Protein AF-A0A7Y3HUF9-F1 (afdb_monomer)

Solvent-accessible surface area (backbone atoms only — not comparable to full-atom values): 9608 Å² total; per-residue (Å²): 132,80,78,57,71,66,73,70,62,31,76,63,52,52,48,54,51,51,51,51,52,51,52,47,54,50,48,53,49,55,48,53,54,50,54,50,54,51,49,50,53,53,51,55,49,50,55,52,49,52,53,50,52,52,50,52,52,51,52,52,51,52,49,51,49,51,52,46,52,58,70,66,47,56,58,67,57,52,53,49,53,50,52,52,51,49,51,52,49,51,55,52,50,54,34,38,77,71,42,45,63,76,60,19,70,62,66,85,52,69,66,60,54,52,50,52,51,51,52,48,52,51,52,51,50,51,54,50,44,46,72,76,44,44,70,83,79,53,81,81,80,90,56,98,67,80,82,78,82,88,74,84,61,98,82,46,75,80,74,68,74,81,126

Radius of gyration: 42.17 Å; Cα contacts (8 Å, |Δi|>4): 34; chains: 1; bounding box: 78×45×125 Å

Sequence (163 aa):
LLMNVNDILDDRTKRDLQQSIAGLNQLVNSFQISANALNEVLVLNKDQLDSSIQNINAITTDFAKVSKTLSESDMAGTINSLKETITNLNAVLQKIEKGEGSLGKMANNDELYDNLSNASRELNLLLQDFRLNPKRYVNVSVFGKKQKEYELPENDPAAKNEN

pLDDT: mean 76.36, std 11.92, range [35.84, 97.94]

Mean predicted aligned error: 14.48 Å

Foldseek 3Di:
DPDDVDVCPDPVNVVVVVVVVVVVVVVVVVVVVVVVVVVVVVVVVVVVVVVVVVVVVVLVVVVVVVVVCVVPPPPVVVLVVLVVVLVVLVVVLVCLVVLHDPNVVVPPDVPVSVVSVVVSVVSVVVSVCCVVPVCVPDPDPPDPDDDDDDDDDPDPPVVVPPD

Structure (mmCIF, N/CA/C/O backbone):
data_AF-A0A7Y3HUF9-F1
#
_entry.id   AF-A0A7Y3HUF9-F1
#
loop_
_atom_site.group_PDB
_atom_site.id
_atom_site.type_symbol
_atom_site.label_atom_id
_atom_site.label_alt_id
_atom_site.label_comp_id
_atom_site.label_asym_id
_atom_site.label_entity_id
_atom_site.label_seq_id
_atom_site.pdbx_PDB_ins_code
_atom_site.Cartn_x
_atom_site.Cartn_y
_atom_site.Cartn_z
_atom_site.occupancy
_atom_site.B_iso_or_equiv
_atom_site.auth_seq_id
_atom_site.auth_comp_id
_atom_site.auth_asym_id
_atom_site.auth_atom_id
_atom_site.pdbx_PDB_model_num
ATOM 1 N N . LEU A 1 1 ? 37.192 -23.840 -76.844 1.00 46.84 1 LEU A N 1
ATOM 2 C CA . LEU A 1 1 ? 37.794 -22.524 -76.545 1.00 46.84 1 LEU A CA 1
ATOM 3 C C . LEU A 1 1 ? 37.859 -22.387 -75.036 1.00 46.84 1 LEU A C 1
ATOM 5 O O . LEU A 1 1 ? 36.825 -22.254 -74.399 1.00 46.84 1 LEU A O 1
ATOM 9 N N . LEU A 1 2 ? 39.057 -22.551 -74.479 1.00 55.34 2 LEU A N 1
ATOM 10 C CA . LEU A 1 2 ? 39.349 -22.211 -73.090 1.00 55.34 2 LEU A CA 1
ATOM 11 C C . LEU A 1 2 ? 39.238 -20.686 -72.996 1.00 55.34 2 LEU A C 1
ATOM 13 O O . LEU A 1 2 ? 39.956 -19.998 -73.720 1.00 55.34 2 LEU A O 1
ATOM 17 N N . MET A 1 3 ? 38.313 -20.159 -72.191 1.00 60.81 3 MET A N 1
ATOM 18 C CA . MET A 1 3 ? 38.350 -18.736 -71.843 1.00 60.81 3 MET A CA 1
ATOM 19 C C . MET A 1 3 ? 39.721 -18.453 -71.231 1.00 60.81 3 MET A C 1
ATOM 21 O O . MET A 1 3 ? 40.164 -19.172 -70.332 1.00 60.81 3 MET A O 1
ATOM 25 N N . ASN A 1 4 ? 40.421 -17.466 -71.782 1.00 63.41 4 ASN A N 1
ATOM 26 C CA . ASN A 1 4 ? 41.758 -17.123 -71.340 1.00 63.41 4 ASN A CA 1
ATOM 27 C C . ASN A 1 4 ? 41.629 -16.548 -69.925 1.00 63.41 4 ASN A C 1
ATOM 29 O O . ASN A 1 4 ? 40.868 -15.610 -69.708 1.00 63.41 4 ASN A O 1
ATOM 33 N N . VAL A 1 5 ? 42.348 -17.108 -68.951 1.00 64.12 5 VAL A N 1
ATOM 34 C CA . VAL A 1 5 ? 42.303 -16.661 -67.540 1.00 64.12 5 VAL A CA 1
ATOM 35 C C . VAL A 1 5 ? 42.611 -15.156 -67.419 1.00 64.12 5 VAL A C 1
ATOM 37 O O . VAL A 1 5 ? 42.162 -14.493 -66.490 1.00 64.12 5 VAL A O 1
ATOM 40 N N . ASN A 1 6 ? 43.309 -14.609 -68.415 1.00 63.72 6 ASN A N 1
ATOM 41 C CA . ASN A 1 6 ? 43.637 -13.199 -68.564 1.00 63.72 6 ASN A CA 1
ATOM 42 C C . ASN A 1 6 ? 42.424 -12.279 -68.830 1.00 63.72 6 ASN A C 1
ATOM 44 O O . ASN A 1 6 ? 42.458 -11.130 -68.409 1.00 63.72 6 ASN A O 1
ATOM 48 N N . ASP A 1 7 ? 41.355 -12.772 -69.469 1.00 65.06 7 ASP A N 1
ATOM 49 C CA . ASP A 1 7 ? 40.124 -11.993 -69.713 1.00 65.06 7 ASP A CA 1
ATOM 50 C C . ASP A 1 7 ? 39.210 -11.964 -68.473 1.00 65.06 7 ASP A C 1
ATOM 52 O O . ASP A 1 7 ? 38.404 -11.055 -68.305 1.00 65.06 7 ASP A O 1
ATOM 56 N N . ILE A 1 8 ? 39.352 -12.951 -67.579 1.00 65.31 8 ILE A N 1
ATOM 57 C CA . ILE A 1 8 ? 38.628 -13.049 -66.296 1.00 65.31 8 ILE A CA 1
ATOM 58 C C . ILE A 1 8 ? 39.294 -12.172 -65.217 1.00 65.31 8 ILE A C 1
ATOM 60 O O . ILE A 1 8 ? 38.663 -11.786 -64.237 1.00 65.31 8 ILE A O 1
ATOM 64 N N . LEU A 1 9 ? 40.573 -11.839 -65.396 1.00 74.19 9 LEU A N 1
ATOM 65 C CA . LEU A 1 9 ? 41.354 -10.962 -64.519 1.00 74.19 9 LEU A CA 1
ATOM 66 C C . LEU A 1 9 ? 41.643 -9.610 -65.180 1.00 74.19 9 LEU A C 1
ATOM 68 O O . LEU A 1 9 ? 42.686 -9.003 -64.933 1.00 74.19 9 LEU A O 1
ATOM 72 N N . ASP A 1 10 ? 40.719 -9.136 -66.012 1.00 85.06 10 ASP A N 1
ATOM 73 C CA . ASP A 1 10 ? 40.816 -7.807 -66.593 1.00 85.06 10 ASP A CA 1
ATOM 74 C C . ASP A 1 10 ? 40.715 -6.707 -65.514 1.00 85.06 10 ASP A C 1
ATOM 76 O O . ASP A 1 10 ? 40.237 -6.901 -64.387 1.00 85.06 10 ASP A O 1
ATOM 80 N N . ASP A 1 11 ? 41.178 -5.503 -65.853 1.00 88.06 11 ASP A N 1
ATOM 81 C CA . ASP A 1 11 ? 41.196 -4.376 -64.912 1.00 88.06 11 ASP A CA 1
ATOM 82 C C . ASP A 1 11 ? 39.796 -4.008 -64.401 1.00 88.06 11 ASP A C 1
ATOM 84 O O . ASP A 1 11 ? 39.646 -3.440 -63.317 1.00 88.06 11 ASP A O 1
ATOM 88 N N . ARG A 1 12 ? 38.750 -4.314 -65.175 1.00 87.19 12 ARG A N 1
ATOM 89 C CA . ARG A 1 12 ? 37.362 -4.106 -64.767 1.00 87.19 12 ARG A CA 1
ATOM 90 C C . ARG A 1 12 ? 36.978 -5.051 -63.634 1.00 87.19 12 ARG A C 1
ATOM 92 O O . ARG A 1 12 ? 36.569 -4.565 -62.584 1.00 87.19 12 ARG A O 1
ATOM 99 N N . THR A 1 13 ? 37.185 -6.353 -63.802 1.00 88.06 13 THR A N 1
ATOM 100 C CA . THR A 1 13 ? 36.858 -7.360 -62.786 1.00 88.06 13 THR A CA 1
ATOM 101 C C . THR A 1 13 ? 37.639 -7.114 -61.497 1.00 88.06 13 THR A C 1
ATOM 103 O O . THR A 1 13 ? 37.088 -7.205 -60.398 1.00 88.06 13 THR A O 1
ATOM 106 N N . LYS A 1 14 ? 38.908 -6.698 -61.609 1.00 88.75 14 LYS A N 1
ATOM 107 C CA . LYS A 1 14 ? 39.723 -6.305 -60.452 1.00 88.75 14 LYS A CA 1
ATOM 108 C C . LYS A 1 14 ? 39.131 -5.110 -59.694 1.00 88.75 14 LYS A C 1
ATOM 110 O O . LYS A 1 14 ? 39.097 -5.139 -58.464 1.00 88.75 14 LYS A O 1
ATOM 115 N N . ARG A 1 15 ? 38.652 -4.078 -60.399 1.00 91.25 15 ARG A N 1
ATOM 116 C CA . ARG A 1 15 ? 37.998 -2.907 -59.781 1.00 91.25 15 ARG A CA 1
ATOM 117 C C . ARG A 1 15 ? 36.668 -3.267 -59.125 1.00 91.25 15 ARG A C 1
ATOM 119 O O . ARG A 1 15 ? 36.433 -2.850 -57.994 1.00 91.25 15 ARG A O 1
ATOM 126 N N . ASP A 1 16 ? 35.840 -4.068 -59.786 1.00 92.56 16 ASP A N 1
ATOM 127 C CA . ASP A 1 16 ? 34.538 -4.489 -59.255 1.00 92.56 16 ASP A CA 1
ATOM 128 C C . ASP A 1 16 ? 34.712 -5.340 -57.980 1.00 92.56 16 ASP A C 1
ATOM 130 O O . ASP A 1 16 ? 33.992 -5.161 -56.990 1.00 92.56 16 ASP A O 1
ATOM 134 N N . LEU A 1 17 ? 35.736 -6.204 -57.943 1.00 92.19 17 LEU A N 1
ATOM 135 C CA . LEU A 1 17 ? 36.103 -6.964 -56.746 1.00 92.19 17 LEU A CA 1
ATOM 136 C C . LEU A 1 17 ? 36.610 -6.049 -55.621 1.00 92.19 17 LEU A C 1
ATOM 138 O O . LEU A 1 17 ? 36.206 -6.212 -54.471 1.00 92.19 17 LEU A O 1
ATOM 142 N N . GLN A 1 18 ? 37.454 -5.059 -55.935 1.00 93.88 18 GLN A N 1
ATOM 143 C CA . GLN A 1 18 ? 37.916 -4.067 -54.956 1.00 93.88 18 GLN A CA 1
ATOM 144 C C . GLN A 1 18 ? 36.751 -3.270 -54.356 1.00 93.88 18 GLN A C 1
ATOM 146 O O . GLN A 1 18 ? 36.707 -3.080 -53.141 1.00 93.88 18 GLN A O 1
ATOM 151 N N . GLN A 1 19 ? 35.789 -2.845 -55.179 1.00 95.75 19 GLN A N 1
ATOM 152 C CA . GLN A 1 19 ? 34.586 -2.154 -54.711 1.00 95.75 19 GLN A CA 1
ATOM 153 C C . GLN A 1 19 ? 33.705 -3.059 -53.848 1.00 95.75 19 GLN A C 1
ATOM 155 O O . GLN A 1 19 ? 33.230 -2.627 -52.800 1.00 95.75 19 GLN A O 1
ATOM 160 N N . SER A 1 20 ? 33.540 -4.326 -54.234 1.00 96.50 20 SER A N 1
ATOM 161 C CA . SER A 1 20 ? 32.778 -5.307 -53.454 1.00 96.50 20 SER A CA 1
ATOM 162 C C . SER A 1 20 ? 33.413 -5.563 -52.086 1.00 96.50 20 SER A C 1
ATOM 164 O O . SER A 1 20 ? 32.712 -5.590 -51.078 1.00 96.50 20 SER A O 1
ATOM 166 N N . ILE A 1 21 ? 34.744 -5.684 -52.024 1.00 95.94 21 ILE A N 1
ATOM 167 C CA . ILE A 1 21 ? 35.487 -5.835 -50.764 1.00 95.94 21 ILE A CA 1
ATOM 168 C C . ILE A 1 21 ? 35.356 -4.571 -49.903 1.00 95.94 21 ILE A C 1
ATOM 170 O O . ILE A 1 21 ? 35.143 -4.673 -48.696 1.00 95.94 21 ILE A O 1
ATOM 174 N N . ALA A 1 22 ? 35.433 -3.378 -50.501 1.00 96.50 22 ALA A N 1
ATOM 175 C CA . ALA A 1 22 ? 35.226 -2.124 -49.778 1.00 96.50 22 ALA A CA 1
ATOM 176 C C . ALA A 1 22 ? 33.803 -2.027 -49.195 1.00 96.50 22 ALA A C 1
ATOM 178 O O . ALA A 1 22 ? 33.648 -1.705 -48.017 1.00 96.50 22 ALA A O 1
ATOM 179 N N . GLY A 1 23 ? 32.780 -2.375 -49.981 1.00 97.31 23 GLY A N 1
ATOM 180 C CA . GLY A 1 23 ? 31.391 -2.431 -49.525 1.00 97.31 23 GLY A CA 1
ATOM 181 C C . GLY A 1 23 ? 31.167 -3.485 -48.437 1.00 97.31 23 GLY A C 1
ATOM 182 O O . GLY A 1 23 ? 30.487 -3.213 -47.450 1.00 97.31 23 GLY A O 1
ATOM 183 N N . LEU A 1 24 ? 31.798 -4.659 -48.554 1.00 97.56 24 LEU A N 1
ATOM 184 C CA . LEU A 1 24 ? 31.753 -5.700 -47.526 1.00 97.56 24 LEU A CA 1
ATOM 185 C C . LEU A 1 24 ? 32.388 -5.220 -46.216 1.00 97.56 24 LEU A C 1
ATOM 187 O O . LEU A 1 24 ? 31.818 -5.434 -45.150 1.00 97.56 24 LEU A O 1
ATOM 191 N N . ASN A 1 25 ? 33.520 -4.517 -46.281 1.00 96.88 25 ASN A N 1
ATOM 192 C CA . ASN A 1 25 ? 34.149 -3.933 -45.095 1.00 96.88 25 ASN A CA 1
ATOM 193 C C . ASN A 1 25 ? 33.237 -2.900 -44.416 1.00 96.88 25 ASN A C 1
ATOM 195 O O . ASN A 1 25 ? 33.143 -2.872 -43.188 1.00 96.88 25 ASN A O 1
ATOM 199 N N . GLN A 1 26 ? 32.529 -2.078 -45.197 1.00 97.69 26 GLN A N 1
ATOM 200 C CA . GLN A 1 26 ? 31.537 -1.145 -44.658 1.00 97.69 26 GLN A CA 1
ATOM 201 C C . GLN A 1 26 ? 30.357 -1.882 -44.012 1.00 97.69 26 GLN A C 1
ATOM 203 O O . GLN A 1 26 ? 29.977 -1.537 -42.896 1.00 97.69 26 GLN A O 1
ATOM 208 N N . LEU A 1 27 ? 29.829 -2.926 -44.660 1.00 97.06 27 LEU A N 1
ATOM 209 C CA . LEU A 1 27 ? 28.755 -3.764 -44.121 1.00 97.06 27 LEU A CA 1
ATOM 210 C C . LEU A 1 27 ? 29.154 -4.395 -42.783 1.00 97.06 27 LEU A C 1
ATOM 212 O O . LEU A 1 27 ? 28.391 -4.322 -41.824 1.00 97.06 27 LEU A O 1
ATOM 216 N N . VAL A 1 28 ? 30.346 -4.992 -42.709 1.00 97.94 28 VAL A N 1
ATOM 217 C CA . VAL A 1 28 ? 30.865 -5.615 -41.483 1.00 97.94 28 VAL A CA 1
ATOM 218 C C . VAL A 1 28 ? 30.971 -4.582 -40.361 1.00 97.94 28 VAL A C 1
ATOM 220 O O . VAL A 1 28 ? 30.563 -4.865 -39.238 1.00 97.94 28 VAL A O 1
ATOM 223 N N . ASN A 1 29 ? 31.431 -3.364 -40.661 1.00 97.94 29 ASN A N 1
ATOM 224 C CA . ASN A 1 29 ? 31.486 -2.282 -39.678 1.00 97.94 29 ASN A CA 1
ATOM 225 C C . ASN A 1 29 ? 30.080 -1.862 -39.200 1.00 97.94 29 ASN A C 1
ATOM 227 O O . ASN A 1 29 ? 29.812 -1.825 -38.000 1.00 97.94 29 ASN A O 1
ATOM 231 N N . SER A 1 30 ? 29.141 -1.625 -40.121 1.00 97.88 30 SER A N 1
ATOM 232 C CA . SER A 1 30 ? 27.752 -1.299 -39.767 1.00 97.88 30 SER A CA 1
ATOM 233 C C . SER A 1 30 ? 27.078 -2.411 -38.957 1.00 97.88 30 SER A C 1
ATOM 235 O O . SER A 1 30 ? 26.330 -2.126 -38.018 1.00 97.88 30 SER A O 1
ATOM 237 N N . PHE A 1 31 ? 27.366 -3.674 -39.277 1.00 97.88 31 PHE A N 1
ATOM 238 C CA . PHE A 1 31 ? 26.874 -4.824 -38.528 1.00 97.88 31 PHE A CA 1
ATOM 239 C C . PHE A 1 31 ? 27.466 -4.875 -37.115 1.00 97.88 31 PHE A C 1
ATOM 241 O O . PHE A 1 31 ? 26.717 -5.055 -36.158 1.00 97.88 31 PHE A O 1
ATOM 248 N N . GLN A 1 32 ? 28.772 -4.636 -36.961 1.00 97.50 32 GLN A N 1
ATOM 249 C CA . GLN A 1 32 ? 29.439 -4.568 -35.657 1.00 97.50 32 GLN A CA 1
ATOM 250 C C . GLN A 1 32 ? 28.814 -3.487 -34.762 1.00 97.50 32 GLN A C 1
ATOM 252 O O . GLN A 1 32 ? 28.499 -3.750 -33.603 1.00 97.50 32 GLN A O 1
ATOM 257 N N . ILE A 1 33 ? 28.583 -2.288 -35.306 1.00 97.50 33 ILE A N 1
ATOM 258 C CA . ILE A 1 33 ? 27.932 -1.184 -34.584 1.00 97.50 33 ILE A CA 1
ATOM 259 C C . ILE A 1 33 ? 26.510 -1.578 -34.170 1.00 97.50 33 ILE A C 1
ATOM 261 O O . ILE A 1 33 ? 26.124 -1.369 -33.022 1.00 97.50 33 ILE A O 1
ATOM 265 N N . SER A 1 34 ? 25.746 -2.192 -35.077 1.00 97.00 34 SER A N 1
ATOM 266 C CA . SER A 1 34 ? 24.372 -2.630 -34.799 1.00 97.00 34 SER A CA 1
ATOM 267 C C . SER A 1 34 ? 24.319 -3.709 -33.714 1.00 97.00 34 SER A C 1
ATOM 269 O O . SER A 1 34 ? 23.471 -3.649 -32.826 1.00 97.00 34 SER A O 1
ATOM 271 N N . ALA A 1 35 ? 25.243 -4.673 -33.748 1.00 96.62 35 ALA A N 1
ATOM 272 C CA . ALA A 1 35 ? 25.354 -5.719 -32.736 1.00 96.62 35 ALA A CA 1
ATOM 273 C C . ALA A 1 35 ? 25.715 -5.142 -31.359 1.00 96.62 35 ALA A C 1
ATOM 275 O O . ALA A 1 35 ? 25.127 -5.540 -30.353 1.00 96.62 35 ALA A O 1
ATOM 276 N N . ASN A 1 36 ? 26.623 -4.162 -31.316 1.00 97.50 36 ASN A N 1
ATOM 277 C CA . ASN A 1 36 ? 26.984 -3.471 -30.079 1.00 97.50 36 ASN A CA 1
ATOM 278 C C . ASN A 1 36 ? 25.795 -2.686 -29.505 1.00 97.50 36 ASN A C 1
ATOM 280 O O . ASN A 1 36 ? 25.486 -2.834 -28.325 1.00 97.50 36 ASN A O 1
ATOM 284 N N . ALA A 1 37 ? 25.078 -1.927 -30.339 1.00 95.69 37 ALA A N 1
ATOM 285 C CA . ALA A 1 37 ? 23.891 -1.183 -29.916 1.00 95.69 37 ALA A CA 1
ATOM 286 C C . ALA A 1 37 ? 22.777 -2.113 -29.402 1.00 95.69 37 ALA A C 1
ATOM 288 O O . ALA A 1 37 ? 22.146 -1.831 -28.385 1.00 95.69 37 ALA A O 1
ATOM 289 N N . LEU A 1 38 ? 22.558 -3.256 -30.064 1.00 91.81 38 LEU A N 1
ATOM 290 C CA . LEU A 1 38 ? 21.610 -4.265 -29.592 1.00 91.81 38 LEU A CA 1
ATOM 291 C C . LEU A 1 38 ? 22.022 -4.822 -28.223 1.00 91.81 38 LEU A C 1
ATOM 293 O O . LEU A 1 38 ? 21.176 -4.966 -27.342 1.00 91.81 38 LEU A O 1
ATOM 297 N N . ASN A 1 39 ? 23.311 -5.107 -28.031 1.00 93.50 39 ASN A N 1
ATOM 298 C CA . ASN A 1 39 ? 23.825 -5.588 -26.755 1.00 93.50 39 ASN A CA 1
ATOM 299 C C . ASN A 1 39 ? 23.629 -4.554 -25.634 1.00 93.50 39 ASN A C 1
ATOM 301 O O . ASN A 1 39 ? 23.178 -4.916 -24.551 1.00 93.50 39 ASN A O 1
ATOM 305 N N . GLU A 1 40 ? 23.888 -3.271 -25.898 1.00 94.56 40 GLU A N 1
ATOM 306 C CA . GLU A 1 40 ? 23.627 -2.191 -24.938 1.00 94.56 40 GLU A CA 1
ATOM 307 C C . GLU A 1 40 ? 22.145 -2.109 -24.557 1.00 94.56 40 GLU A C 1
ATOM 309 O O . GLU A 1 40 ? 21.819 -2.072 -23.372 1.00 94.56 40 GLU A O 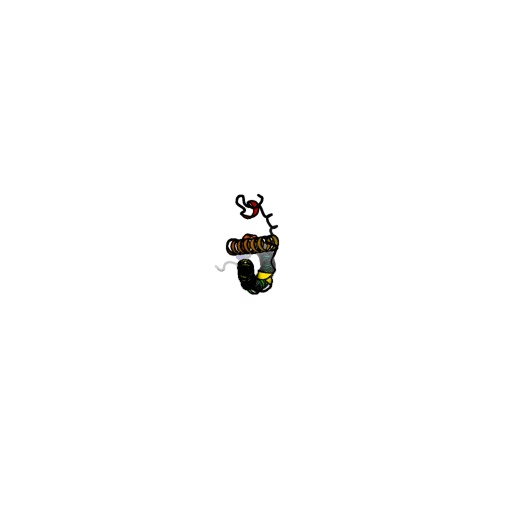1
ATOM 314 N N . VAL A 1 41 ? 21.234 -2.158 -25.535 1.00 82.38 41 VAL A N 1
ATOM 315 C CA . VAL A 1 41 ? 19.785 -2.161 -25.273 1.00 82.38 41 VAL A CA 1
ATOM 316 C C . VAL A 1 41 ? 19.379 -3.365 -24.422 1.00 82.38 41 VAL A C 1
ATOM 318 O O . VAL A 1 41 ? 18.581 -3.216 -23.497 1.00 82.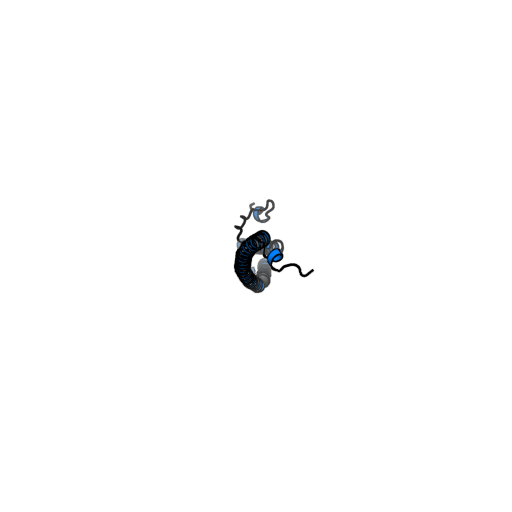38 41 VAL A O 1
ATOM 321 N N . LEU A 1 42 ? 19.920 -4.553 -24.696 1.00 81.00 42 LEU A N 1
ATOM 322 C CA . LEU A 1 42 ? 19.619 -5.758 -23.919 1.00 81.00 42 LEU A CA 1
ATOM 323 C C . LEU A 1 42 ? 20.125 -5.655 -22.475 1.00 81.00 42 LEU A C 1
ATOM 325 O O . LEU A 1 42 ? 19.395 -6.020 -21.553 1.00 81.00 42 LEU A O 1
ATOM 329 N N . VAL A 1 43 ? 21.334 -5.125 -22.270 1.00 86.94 43 VAL A N 1
ATOM 330 C CA . VAL A 1 43 ? 21.908 -4.908 -20.933 1.00 86.94 43 VAL A CA 1
ATOM 331 C C . VAL A 1 43 ? 21.099 -3.867 -20.154 1.00 86.94 43 VAL A C 1
ATOM 333 O O . VAL A 1 43 ? 20.666 -4.147 -19.040 1.00 86.94 43 VAL A O 1
ATOM 336 N N . LEU A 1 44 ? 20.795 -2.715 -20.759 1.00 79.75 44 LEU A N 1
ATOM 337 C CA . LEU A 1 44 ? 19.999 -1.663 -20.117 1.00 79.75 44 LEU A CA 1
ATOM 338 C C . LEU A 1 44 ? 18.602 -2.155 -19.717 1.00 79.75 44 LEU A C 1
ATOM 340 O O . LEU A 1 44 ? 18.137 -1.885 -18.609 1.00 79.75 44 LEU A O 1
ATOM 344 N N . ASN A 1 45 ? 17.931 -2.904 -20.597 1.00 72.19 45 ASN A N 1
ATOM 345 C CA . ASN A 1 45 ? 16.623 -3.473 -20.278 1.00 72.19 45 ASN A CA 1
ATOM 346 C C . ASN A 1 45 ? 16.713 -4.536 -19.179 1.00 72.19 45 ASN A C 1
ATOM 348 O O . ASN A 1 45 ? 15.829 -4.593 -18.329 1.00 72.19 45 ASN A O 1
ATOM 352 N N . LYS A 1 46 ? 17.770 -5.359 -19.155 1.00 82.06 46 LYS A N 1
ATOM 353 C CA . LYS A 1 46 ? 17.989 -6.333 -18.078 1.00 82.06 46 LYS A CA 1
ATOM 354 C C . LYS A 1 46 ? 18.051 -5.640 -16.713 1.00 82.06 46 LYS A C 1
ATOM 356 O O . LYS A 1 46 ? 17.380 -6.099 -15.792 1.00 82.06 46 LYS A O 1
ATOM 361 N N . ASP A 1 47 ? 18.789 -4.541 -16.600 1.00 80.56 47 ASP A N 1
ATOM 362 C CA . ASP A 1 47 ? 18.943 -3.810 -15.336 1.00 80.56 47 ASP A CA 1
ATOM 363 C C . ASP A 1 47 ? 17.635 -3.123 -14.898 1.00 80.56 47 ASP A C 1
ATOM 365 O O . ASP A 1 47 ? 17.264 -3.150 -13.719 1.00 80.56 47 A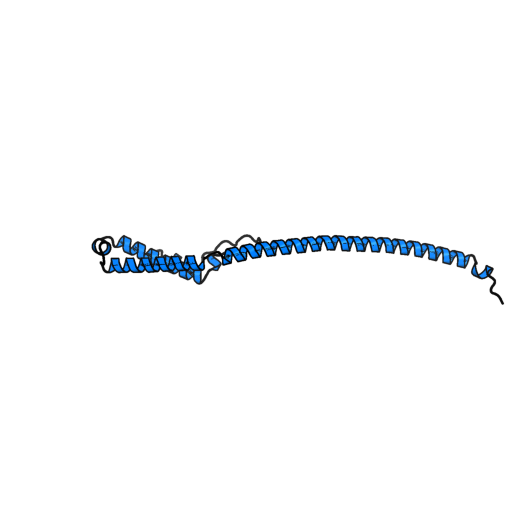SP A O 1
ATOM 369 N N . GLN A 1 48 ? 16.884 -2.553 -15.849 1.00 73.50 48 GLN A N 1
ATOM 370 C CA . GLN A 1 48 ? 15.565 -1.962 -15.582 1.00 73.50 48 GLN A CA 1
ATOM 371 C C . GLN A 1 48 ? 14.527 -3.009 -15.155 1.00 73.50 48 GLN A C 1
ATOM 373 O O . GLN A 1 48 ? 13.730 -2.761 -14.242 1.00 73.50 48 GLN A O 1
ATOM 378 N N . LEU A 1 49 ? 14.534 -4.183 -15.793 1.00 69.06 49 LEU A N 1
ATOM 379 C CA . LEU A 1 49 ? 13.659 -5.298 -15.433 1.00 69.06 49 LEU A CA 1
ATOM 380 C C . LEU A 1 49 ? 14.006 -5.845 -14.048 1.00 69.06 49 LEU A C 1
ATOM 382 O O . LEU A 1 49 ? 13.095 -6.051 -13.248 1.00 69.06 49 LEU A O 1
ATOM 386 N N . ASP A 1 50 ? 15.292 -6.014 -13.735 1.00 78.06 50 ASP A N 1
ATOM 387 C CA . ASP A 1 50 ? 15.738 -6.464 -12.413 1.00 78.06 50 ASP A CA 1
ATOM 388 C C . ASP A 1 50 ? 15.286 -5.488 -11.317 1.00 78.06 50 ASP A C 1
ATOM 390 O O . ASP A 1 50 ? 14.636 -5.885 -10.350 1.00 78.06 50 ASP A O 1
ATOM 394 N N . SER A 1 51 ? 15.491 -4.186 -11.539 1.00 79.56 51 SER A N 1
ATOM 395 C CA . SER A 1 51 ? 15.029 -3.128 -10.630 1.00 79.56 51 SER A CA 1
ATOM 396 C C . SER A 1 51 ? 13.506 -3.145 -10.438 1.00 79.56 51 SER A C 1
ATOM 398 O O . SER A 1 51 ? 13.004 -2.991 -9.324 1.00 79.56 51 SER A O 1
ATOM 400 N N . SER A 1 52 ? 12.742 -3.359 -11.514 1.00 67.94 52 SER A N 1
ATOM 401 C CA . SER A 1 52 ? 11.276 -3.443 -11.454 1.00 67.94 52 SER A CA 1
ATOM 402 C C . SER A 1 52 ? 10.810 -4.655 -10.646 1.00 67.94 52 SER A C 1
ATOM 404 O O . SER A 1 52 ? 9.910 -4.532 -9.816 1.00 67.94 52 SER A O 1
ATOM 406 N N . ILE A 1 53 ? 11.453 -5.810 -10.836 1.00 78.00 53 ILE A N 1
ATOM 407 C CA . ILE A 1 53 ? 11.173 -7.034 -10.075 1.00 78.00 53 ILE A CA 1
ATOM 408 C C . ILE A 1 53 ? 11.504 -6.830 -8.591 1.00 78.00 53 ILE A C 1
ATOM 410 O O . ILE A 1 53 ? 10.695 -7.184 -7.732 1.00 78.00 53 ILE A O 1
ATOM 414 N N . GLN A 1 54 ? 12.641 -6.207 -8.269 1.00 84.62 54 GLN A N 1
ATOM 415 C CA . GLN A 1 54 ? 13.009 -5.880 -6.888 1.00 84.62 54 GLN A CA 1
ATOM 416 C C . GLN A 1 54 ? 11.974 -4.956 -6.223 1.00 84.62 54 GLN A C 1
ATOM 418 O O . GLN A 1 54 ? 11.533 -5.232 -5.105 1.00 84.62 54 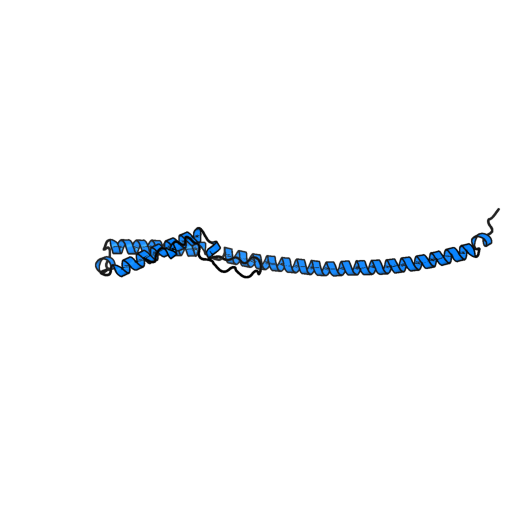GLN A O 1
ATOM 423 N N . ASN A 1 55 ? 11.515 -3.914 -6.924 1.00 70.81 55 ASN A N 1
ATOM 424 C CA . ASN A 1 55 ? 10.467 -3.015 -6.430 1.00 70.81 55 ASN A CA 1
ATOM 425 C C . ASN A 1 55 ? 9.136 -3.742 -6.191 1.00 70.81 55 ASN A C 1
ATOM 427 O O . ASN A 1 55 ? 8.500 -3.539 -5.158 1.00 70.81 55 ASN A O 1
ATOM 431 N N . ILE A 1 56 ? 8.719 -4.620 -7.110 1.00 70.19 56 ILE A N 1
ATOM 432 C CA . ILE A 1 56 ? 7.497 -5.426 -6.954 1.00 70.19 56 ILE A CA 1
ATOM 433 C C . ILE A 1 56 ? 7.603 -6.342 -5.729 1.00 70.19 56 ILE A C 1
ATOM 435 O O . ILE A 1 56 ? 6.645 -6.452 -4.959 1.00 70.19 56 ILE A O 1
ATOM 439 N N . ASN A 1 57 ? 8.765 -6.958 -5.504 1.00 73.25 57 ASN A N 1
ATOM 440 C CA . ASN A 1 57 ? 9.001 -7.799 -4.331 1.00 73.25 57 ASN A CA 1
ATOM 441 C C . ASN A 1 57 ? 8.920 -6.994 -3.024 1.00 73.25 57 ASN A C 1
ATOM 443 O O . ASN A 1 57 ? 8.305 -7.456 -2.059 1.00 73.25 57 ASN A O 1
ATOM 447 N N . ALA A 1 58 ? 9.479 -5.780 -2.995 1.00 72.38 58 ALA A N 1
ATOM 448 C CA . ALA A 1 58 ? 9.386 -4.883 -1.843 1.00 72.38 58 ALA A CA 1
ATOM 449 C C . ALA A 1 58 ? 7.930 -4.480 -1.555 1.00 72.38 58 ALA A C 1
ATOM 451 O O . ALA A 1 58 ? 7.451 -4.671 -0.437 1.00 72.38 58 ALA A O 1
ATOM 452 N N . ILE A 1 59 ? 7.195 -4.033 -2.581 1.00 67.69 59 ILE A N 1
ATOM 453 C CA . ILE A 1 59 ? 5.771 -3.671 -2.474 1.00 67.69 59 ILE A CA 1
ATOM 454 C C . ILE A 1 59 ? 4.947 -4.851 -1.955 1.00 67.69 59 ILE A C 1
ATOM 456 O O . ILE A 1 59 ? 4.132 -4.688 -1.051 1.00 67.69 59 ILE A O 1
ATOM 460 N N . THR A 1 60 ? 5.172 -6.048 -2.496 1.00 65.50 60 THR A N 1
ATOM 461 C CA . THR A 1 60 ? 4.440 -7.255 -2.088 1.00 65.50 60 THR A CA 1
ATOM 462 C C . THR A 1 60 ? 4.750 -7.627 -0.637 1.00 65.50 60 THR A C 1
ATOM 464 O O . THR A 1 60 ? 3.851 -8.009 0.112 1.00 65.50 60 THR A O 1
ATOM 467 N N . THR A 1 61 ? 6.003 -7.461 -0.209 1.00 77.19 61 THR A N 1
ATOM 468 C CA . THR A 1 61 ? 6.429 -7.707 1.176 1.00 77.19 61 THR A CA 1
ATOM 469 C C . THR A 1 61 ? 5.778 -6.726 2.148 1.00 77.19 61 THR A C 1
ATOM 471 O O . THR A 1 61 ? 5.263 -7.136 3.189 1.00 77.19 61 THR A O 1
ATOM 474 N N . ASP A 1 62 ? 5.767 -5.436 1.823 1.00 76.06 62 ASP A N 1
ATOM 475 C CA . ASP A 1 62 ? 5.149 -4.425 2.681 1.00 76.06 62 ASP A CA 1
ATOM 476 C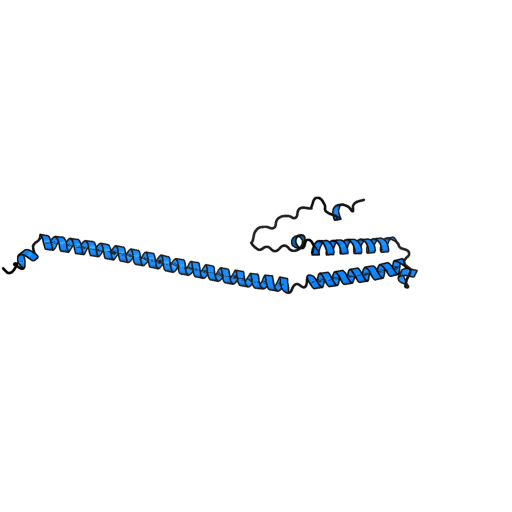 C . ASP A 1 62 ? 3.625 -4.550 2.699 1.00 76.06 62 ASP A C 1
ATOM 478 O O . ASP A 1 62 ? 3.017 -4.447 3.765 1.00 76.06 62 ASP A O 1
ATOM 482 N N . PHE A 1 63 ? 3.006 -4.891 1.566 1.00 71.44 63 PHE A N 1
ATOM 483 C CA . PHE A 1 63 ? 1.588 -5.233 1.518 1.00 71.44 63 PHE A CA 1
ATOM 484 C C . PHE A 1 63 ? 1.266 -6.433 2.415 1.00 71.44 63 PHE A C 1
ATOM 486 O O . PHE A 1 63 ? 0.300 -6.380 3.173 1.00 71.44 63 PHE A O 1
ATOM 493 N N . ALA A 1 64 ? 2.089 -7.487 2.398 1.00 68.94 64 ALA A N 1
ATOM 494 C CA . ALA A 1 64 ? 1.904 -8.637 3.278 1.00 68.94 64 ALA A CA 1
ATOM 495 C C . ALA A 1 64 ? 1.996 -8.245 4.764 1.00 68.94 64 ALA A C 1
ATOM 497 O O . ALA A 1 64 ? 1.177 -8.703 5.560 1.00 68.94 64 ALA A O 1
ATOM 498 N N . LYS A 1 65 ? 2.930 -7.358 5.143 1.00 70.44 65 LYS A N 1
ATOM 499 C CA . LYS A 1 65 ? 3.017 -6.822 6.515 1.00 70.44 65 LYS A CA 1
ATOM 500 C C . LYS A 1 65 ? 1.773 -6.023 6.890 1.00 70.44 65 LYS A C 1
ATOM 502 O O . LYS A 1 65 ? 1.198 -6.286 7.936 1.00 70.44 65 LYS A O 1
ATOM 507 N N . VAL A 1 66 ? 1.333 -5.093 6.040 1.00 69.75 66 VAL A N 1
ATOM 508 C CA . VAL A 1 66 ? 0.124 -4.286 6.285 1.00 69.75 66 VAL A CA 1
ATOM 509 C C . VAL A 1 66 ? -1.109 -5.178 6.385 1.00 69.75 66 VAL A C 1
ATOM 511 O O . VAL A 1 66 ? -1.895 -5.027 7.314 1.00 69.75 66 VAL A O 1
ATOM 514 N N . SER A 1 67 ? -1.259 -6.144 5.478 1.00 68.81 67 SER A N 1
ATOM 515 C CA . SER A 1 67 ? -2.353 -7.116 5.503 1.00 68.81 67 SER A CA 1
ATOM 516 C C . SER A 1 67 ? -2.328 -7.954 6.778 1.00 68.81 67 SER A C 1
ATOM 518 O O . SER A 1 67 ? -3.384 -8.222 7.346 1.00 68.81 67 SER A O 1
ATOM 520 N N . LYS A 1 68 ? -1.140 -8.355 7.239 1.00 72.00 68 LYS A N 1
ATOM 521 C CA . LYS A 1 68 ? -0.965 -9.085 8.493 1.00 72.00 68 LYS A CA 1
ATOM 522 C C . LYS A 1 68 ? -1.324 -8.211 9.691 1.00 72.00 68 LYS A C 1
ATOM 524 O O . LYS A 1 68 ? -2.162 -8.622 10.474 1.00 72.00 68 LYS A O 1
ATOM 529 N N . THR A 1 69 ? -0.791 -6.994 9.796 1.00 72.00 69 THR A N 1
ATOM 530 C CA . THR A 1 69 ? -1.135 -6.050 10.872 1.00 72.00 69 THR A CA 1
ATOM 531 C C . THR A 1 69 ? -2.624 -5.716 10.887 1.00 72.00 69 THR A C 1
ATOM 533 O O . THR A 1 69 ? -3.208 -5.648 11.958 1.00 72.00 69 THR A O 1
ATOM 536 N N . LEU A 1 70 ? -3.265 -5.559 9.727 1.00 67.06 70 LEU A N 1
ATOM 537 C CA . LEU A 1 70 ? -4.709 -5.342 9.640 1.00 67.06 70 LEU A CA 1
ATOM 538 C C . LEU A 1 70 ? -5.496 -6.581 10.094 1.00 67.06 70 LEU A C 1
ATOM 540 O O . LEU A 1 70 ? -6.464 -6.451 10.836 1.00 67.06 70 LEU A O 1
ATOM 544 N N . SER A 1 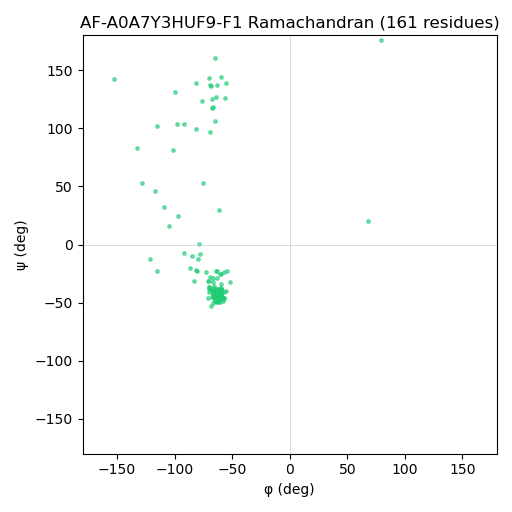71 ? -5.066 -7.778 9.686 1.00 69.62 71 SER A N 1
ATOM 545 C CA . SER A 1 71 ? -5.687 -9.041 10.103 1.00 69.62 71 SER A CA 1
ATOM 546 C C . SER A 1 71 ? -5.453 -9.384 11.577 1.00 69.62 71 SER A C 1
ATOM 548 O O . SER A 1 71 ? -6.288 -10.055 12.173 1.00 69.62 71 SER A O 1
ATOM 550 N N . GLU A 1 72 ? -4.312 -8.990 12.142 1.00 69.88 72 GLU A N 1
ATOM 551 C CA . GLU A 1 72 ? -3.938 -9.201 13.545 1.00 69.88 72 GLU A CA 1
ATOM 552 C C . GLU A 1 72 ? -4.456 -8.083 14.451 1.00 69.88 72 GLU A C 1
ATOM 554 O O . GLU A 1 72 ? -4.567 -8.280 15.660 1.00 69.88 72 GLU A O 1
ATOM 559 N N . SER A 1 73 ? -4.789 -6.912 13.894 1.00 72.38 73 SER A N 1
ATOM 560 C CA . SER A 1 73 ? -5.495 -5.883 14.642 1.00 72.38 73 SER A CA 1
ATOM 561 C C . SER A 1 73 ? -6.875 -6.425 14.991 1.00 72.38 73 SER A C 1
ATOM 563 O O . SER A 1 73 ? -7.754 -6.553 14.138 1.00 72.38 73 SER A O 1
ATOM 565 N N . ASP A 1 74 ? -7.068 -6.766 16.261 1.00 71.75 74 ASP A N 1
ATOM 566 C CA . ASP A 1 74 ? -8.340 -7.249 16.783 1.00 71.75 74 ASP A CA 1
ATOM 567 C C . ASP A 1 74 ? -9.337 -6.088 16.943 1.00 71.75 74 ASP A C 1
ATOM 569 O O . ASP A 1 74 ? -9.885 -5.826 18.013 1.00 71.75 74 ASP A O 1
ATOM 573 N N . MET A 1 75 ? -9.552 -5.321 15.870 1.00 73.00 75 MET A N 1
ATOM 574 C CA . MET A 1 75 ? -10.562 -4.266 15.843 1.00 73.00 75 MET A CA 1
ATOM 575 C C . MET A 1 75 ? -11.947 -4.855 16.091 1.00 73.00 75 MET A C 1
ATOM 577 O O . MET A 1 75 ? -12.746 -4.265 16.813 1.00 73.00 75 MET A O 1
ATOM 581 N N . ALA A 1 76 ? -12.213 -6.045 15.545 1.00 72.06 76 ALA A N 1
ATOM 582 C CA . ALA A 1 76 ? -13.449 -6.771 15.794 1.00 72.06 76 ALA A CA 1
ATOM 583 C C . ALA A 1 76 ? -13.617 -7.105 17.287 1.00 72.06 76 ALA A C 1
ATOM 585 O O . ALA A 1 76 ? -14.662 -6.798 17.860 1.00 72.06 76 ALA A O 1
ATOM 586 N N . GLY A 1 77 ? -12.602 -7.670 17.944 1.00 77.25 77 GLY A N 1
ATOM 587 C CA . GLY A 1 77 ? -12.654 -7.990 19.370 1.00 77.25 77 GLY A CA 1
ATOM 588 C C . GLY A 1 77 ? -12.617 -6.768 20.283 1.00 77.25 77 GLY A C 1
ATOM 589 O O . GLY A 1 77 ? -13.306 -6.764 21.300 1.00 77.25 77 GLY A O 1
ATOM 590 N N . THR A 1 78 ? -11.950 -5.680 19.894 1.00 76.06 78 THR A N 1
ATOM 591 C CA . THR A 1 78 ? -12.008 -4.391 20.609 1.00 76.06 78 THR A CA 1
ATOM 592 C C . THR A 1 78 ? -13.422 -3.808 20.569 1.00 76.06 78 THR A C 1
ATOM 594 O O . THR A 1 78 ? -13.956 -3.407 21.602 1.00 76.06 78 THR A O 1
ATOM 597 N N . ILE A 1 79 ? -14.073 -3.818 19.399 1.00 77.81 79 ILE A N 1
ATOM 598 C CA . ILE A 1 79 ? -15.470 -3.379 19.239 1.00 77.81 79 ILE A CA 1
ATOM 599 C C . ILE A 1 79 ? -16.414 -4.268 20.052 1.00 77.81 79 ILE A C 1
ATOM 601 O O . ILE A 1 79 ? -17.312 -3.757 20.721 1.00 77.81 79 ILE A O 1
ATOM 605 N N . ASN A 1 80 ? -16.207 -5.587 20.028 1.00 79.81 80 ASN A N 1
ATOM 606 C CA . ASN A 1 80 ? -17.007 -6.525 20.814 1.00 79.81 80 ASN A CA 1
ATOM 607 C C . ASN A 1 80 ? -16.830 -6.295 22.323 1.00 79.81 80 ASN A C 1
ATOM 609 O O . ASN A 1 80 ? -17.826 -6.180 23.032 1.00 79.81 80 ASN A O 1
ATOM 613 N N . SER A 1 81 ? -15.595 -6.125 22.799 1.00 79.62 81 SER A N 1
ATOM 614 C CA . SER A 1 81 ? -15.292 -5.825 24.206 1.00 79.62 81 SER A CA 1
ATOM 615 C C . SER A 1 81 ? -15.906 -4.493 24.652 1.00 79.62 81 SER A C 1
ATOM 617 O O . SER A 1 81 ? -16.451 -4.381 25.754 1.00 79.62 81 SER A O 1
ATOM 619 N N . LEU A 1 82 ? -15.880 -3.476 23.782 1.00 77.81 82 LEU A N 1
ATOM 620 C CA . LEU A 1 82 ? -16.517 -2.188 24.053 1.00 77.81 82 LEU A CA 1
ATOM 621 C C . LEU A 1 82 ? -18.045 -2.326 24.119 1.00 77.81 82 LEU A C 1
ATOM 623 O O . LEU A 1 82 ? -18.670 -1.804 25.040 1.00 77.81 82 LEU A O 1
ATOM 627 N N . LYS A 1 83 ? -18.652 -3.090 23.202 1.00 79.88 83 LYS A N 1
ATOM 628 C CA . LYS A 1 83 ? -20.089 -3.399 23.220 1.00 79.88 83 LYS A CA 1
ATOM 629 C C . LYS A 1 83 ? -20.502 -4.135 24.496 1.00 79.88 83 LYS A C 1
ATOM 631 O O . LYS A 1 83 ? -21.542 -3.815 25.075 1.00 79.88 83 LYS A O 1
ATOM 636 N N . GLU A 1 84 ? -19.716 -5.111 24.938 1.00 84.81 84 GLU A N 1
ATOM 637 C CA . GLU A 1 84 ? -19.957 -5.828 26.195 1.00 84.81 84 GLU A CA 1
ATOM 638 C C . GLU A 1 84 ? -19.865 -4.887 27.397 1.00 84.81 84 GLU A C 1
ATOM 640 O O . GLU A 1 84 ? -20.745 -4.897 28.256 1.00 84.81 84 GLU A O 1
ATOM 645 N N . THR A 1 85 ? -18.866 -4.003 27.418 1.00 77.94 85 THR A N 1
ATOM 646 C CA . THR A 1 85 ? -18.709 -2.988 28.468 1.00 77.94 85 THR A CA 1
ATOM 647 C C . THR A 1 85 ? -19.916 -2.047 28.525 1.00 77.94 85 THR A C 1
ATOM 649 O O . THR A 1 85 ? -20.460 -1.825 29.604 1.00 77.94 85 THR A O 1
ATOM 652 N N . ILE A 1 86 ? -20.396 -1.557 27.377 1.00 81.88 86 ILE A N 1
ATOM 653 C CA . ILE A 1 86 ? -21.607 -0.720 27.276 1.00 81.88 86 ILE A CA 1
ATOM 654 C C . ILE A 1 86 ? -22.848 -1.488 27.744 1.00 81.88 86 ILE A C 1
ATOM 656 O O . ILE A 1 86 ? -23.687 -0.951 28.462 1.00 81.88 86 ILE A O 1
ATOM 660 N N . THR A 1 87 ? -22.963 -2.765 27.377 1.00 83.44 87 THR A N 1
ATOM 661 C CA . THR A 1 87 ? -24.082 -3.620 27.802 1.00 83.44 87 THR A CA 1
ATOM 662 C C . THR A 1 87 ? -24.099 -3.787 29.321 1.00 83.44 87 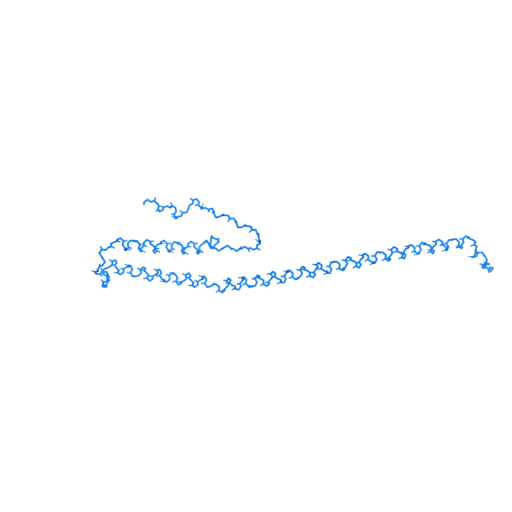THR A C 1
ATOM 664 O O . THR A 1 87 ? -25.144 -3.625 29.953 1.00 83.44 87 THR A O 1
ATOM 667 N N . ASN A 1 88 ? -22.937 -4.048 29.920 1.00 81.12 88 ASN A N 1
ATOM 668 C CA . ASN A 1 88 ? -22.787 -4.161 31.367 1.00 81.12 88 ASN A CA 1
ATOM 669 C C . ASN A 1 88 ? -23.069 -2.829 32.069 1.00 81.12 88 ASN A C 1
ATOM 671 O O . ASN A 1 88 ? -23.759 -2.813 33.087 1.00 81.12 88 ASN A O 1
ATOM 675 N N . LEU A 1 89 ? -22.597 -1.714 31.505 1.00 77.62 89 LEU A N 1
ATOM 676 C CA . LEU A 1 89 ? -22.886 -0.379 32.017 1.00 77.62 89 LEU A CA 1
ATOM 677 C C . LEU A 1 89 ? -24.394 -0.096 32.015 1.00 77.62 89 LEU A C 1
ATOM 679 O O . LEU A 1 89 ? -24.937 0.305 33.040 1.00 77.62 89 LEU A O 1
ATOM 683 N N . ASN A 1 90 ? -25.090 -0.387 30.914 1.00 78.31 90 ASN A N 1
ATOM 684 C CA . ASN A 1 90 ? -26.544 -0.238 30.824 1.00 78.31 90 ASN A CA 1
ATOM 685 C C . ASN A 1 90 ? -27.278 -1.094 31.863 1.00 78.31 90 ASN A C 1
ATOM 687 O O . ASN A 1 90 ? -28.241 -0.632 32.471 1.00 78.31 90 ASN A O 1
ATOM 691 N N . ALA A 1 91 ? -26.812 -2.319 32.112 1.00 82.25 91 ALA A N 1
ATOM 692 C CA . ALA A 1 91 ? -27.389 -3.181 33.140 1.00 82.25 91 ALA A CA 1
ATOM 693 C C . ALA A 1 91 ? -27.181 -2.624 34.561 1.00 82.25 91 ALA A C 1
ATOM 695 O O . ALA A 1 91 ? -28.060 -2.765 35.411 1.00 82.25 91 ALA A O 1
ATOM 696 N N . VAL A 1 92 ? -26.037 -1.988 34.833 1.00 79.06 92 VAL A N 1
ATOM 697 C CA . VAL A 1 92 ? -25.782 -1.297 36.107 1.00 79.06 92 VAL A CA 1
ATOM 698 C C . VAL A 1 92 ? -26.678 -0.068 36.245 1.00 79.06 92 VAL A C 1
ATOM 700 O O . VAL A 1 92 ? -27.307 0.097 37.287 1.00 79.06 92 VAL A O 1
ATOM 703 N N . LEU A 1 93 ? -26.797 0.746 35.193 1.00 76.00 93 LEU A N 1
ATOM 704 C CA . LEU A 1 93 ? -27.671 1.921 35.174 1.00 76.00 93 LEU A CA 1
ATOM 705 C C . LEU A 1 93 ? -29.134 1.531 35.424 1.00 76.00 93 LEU A C 1
ATOM 707 O O . LEU A 1 93 ? -29.760 2.094 36.313 1.00 76.00 93 LEU A O 1
ATOM 711 N N . GLN A 1 94 ? -29.647 0.488 34.768 1.00 81.06 94 GLN A N 1
ATOM 712 C CA . GLN A 1 94 ? -31.010 -0.008 35.015 1.00 81.06 94 GLN A CA 1
ATOM 713 C C . GLN A 1 94 ? -31.246 -0.461 36.462 1.00 81.06 94 GLN A C 1
ATOM 715 O O . GLN A 1 94 ? -32.350 -0.327 36.984 1.00 81.06 94 GLN A O 1
ATOM 720 N N . LYS A 1 95 ? -30.232 -1.030 37.124 1.00 75.88 95 LYS A N 1
ATOM 721 C CA . LYS A 1 95 ? -30.340 -1.403 38.543 1.00 75.88 95 LYS A CA 1
ATOM 722 C C . LYS A 1 95 ? -30.385 -0.171 39.442 1.00 75.88 95 LYS A C 1
ATOM 724 O O . LYS A 1 95 ? -31.144 -0.165 40.406 1.00 75.88 95 LYS A O 1
ATOM 729 N N . ILE A 1 96 ? -29.611 0.865 39.115 1.00 73.69 96 ILE A N 1
ATOM 730 C CA . ILE A 1 96 ? -29.636 2.150 39.825 1.00 73.69 96 ILE A CA 1
ATOM 731 C C . ILE A 1 96 ? -31.010 2.815 39.669 1.00 73.69 96 ILE A C 1
ATOM 733 O O . ILE A 1 96 ? -31.605 3.171 40.680 1.00 73.69 96 ILE A O 1
ATOM 737 N N . GLU A 1 97 ? -31.546 2.885 38.447 1.00 73.38 97 GLU A N 1
ATOM 738 C CA . GLU A 1 97 ? -32.883 3.427 38.142 1.00 73.38 97 GLU A CA 1
ATOM 739 C C . GLU A 1 97 ? -33.992 2.733 38.951 1.00 73.38 97 GLU A C 1
ATOM 741 O O . GLU A 1 97 ? -34.901 3.372 39.472 1.00 73.38 97 GLU A O 1
ATOM 746 N N . LYS A 1 98 ? -33.895 1.408 39.113 1.00 79.88 98 LYS A N 1
ATOM 747 C CA . LYS A 1 98 ? -34.848 0.606 39.897 1.00 79.88 98 LYS A CA 1
ATOM 748 C C . LYS A 1 98 ? -34.631 0.681 41.414 1.00 79.88 98 LYS A C 1
ATOM 750 O O . LYS A 1 98 ? -35.348 0.015 42.160 1.00 79.88 98 LYS A O 1
ATOM 755 N N . GLY A 1 99 ? -33.641 1.443 41.886 1.00 70.56 99 GLY A N 1
ATOM 756 C CA . GLY A 1 99 ? -33.289 1.534 43.305 1.00 70.56 99 GLY A CA 1
ATOM 757 C C . GLY A 1 99 ? -32.690 0.242 43.879 1.00 70.56 99 GLY A C 1
ATOM 758 O O . GLY A 1 99 ? -32.712 0.017 45.093 1.00 70.56 99 GLY A O 1
ATOM 759 N N . GLU A 1 100 ? -32.169 -0.642 43.026 1.00 70.81 100 GLU A N 1
ATOM 760 C CA . GLU A 1 100 ? -31.594 -1.922 43.428 1.00 70.81 100 GLU A CA 1
ATOM 761 C C . GLU A 1 100 ? -30.146 -1.754 43.936 1.00 70.81 100 GLU A C 1
ATOM 763 O O . GLU A 1 100 ? -29.322 -1.032 43.372 1.00 70.81 100 GLU A O 1
ATOM 768 N N . GLY A 1 101 ? -29.800 -2.468 45.015 1.00 70.38 101 GLY A N 1
ATOM 769 C CA . GLY A 1 101 ? -28.461 -2.435 45.620 1.00 70.38 101 GLY A CA 1
ATOM 770 C C . GLY A 1 101 ? -28.187 -1.215 46.512 1.00 70.38 101 GLY A C 1
ATOM 771 O O . GLY A 1 101 ? -29.019 -0.332 46.682 1.00 70.38 101 GLY A O 1
ATOM 772 N N . SER A 1 102 ? -27.012 -1.176 47.143 1.00 66.00 102 SER A N 1
ATOM 773 C CA . SER A 1 102 ? -26.602 -0.080 48.039 1.00 66.00 102 SER A CA 1
ATOM 774 C C . SER A 1 102 ? -26.397 1.246 47.302 1.00 66.00 102 SER A C 1
ATOM 776 O O . SER A 1 102 ? -26.700 2.289 47.867 1.00 66.00 102 SER A O 1
ATOM 778 N N . LEU A 1 103 ? -25.955 1.204 46.038 1.00 64.12 103 LEU A N 1
ATOM 779 C CA . LEU A 1 103 ? -25.861 2.375 45.159 1.00 64.12 103 LEU A CA 1
ATOM 780 C C . LEU A 1 103 ? -27.241 2.881 44.723 1.00 64.12 103 LEU A C 1
ATOM 782 O O . LEU A 1 103 ? -27.487 4.068 44.862 1.00 64.12 103 LEU A O 1
ATOM 786 N N . GLY A 1 104 ? -28.167 2.015 44.292 1.00 62.22 104 GLY A N 1
ATOM 787 C CA . GLY A 1 104 ? -29.539 2.429 43.958 1.00 62.22 104 GLY A CA 1
ATOM 788 C C . GLY A 1 104 ? -30.315 2.987 45.159 1.00 62.22 104 GLY A C 1
ATOM 789 O O . GLY A 1 104 ? -31.144 3.872 45.004 1.00 62.22 104 GLY A O 1
ATOM 790 N N . LYS A 1 105 ? -29.992 2.539 46.380 1.00 61.94 105 LYS A N 1
ATOM 791 C CA . LYS A 1 105 ? -30.555 3.077 47.634 1.00 61.94 105 LYS A CA 1
ATOM 792 C C . LYS A 1 105 ? -29.917 4.392 48.107 1.00 61.94 105 LYS A C 1
ATOM 794 O O . LYS A 1 105 ? -30.438 5.000 49.037 1.00 61.94 105 LYS A O 1
ATOM 799 N N . MET A 1 106 ? -28.784 4.795 47.525 1.00 58.06 106 MET A N 1
ATOM 800 C CA . MET A 1 106 ? -27.971 5.948 47.949 1.00 58.06 106 MET A CA 1
ATOM 801 C C . MET A 1 106 ? -27.792 6.996 46.833 1.00 58.06 106 MET A C 1
ATOM 803 O O . MET A 1 106 ? -27.338 8.108 47.101 1.00 58.06 106 MET A O 1
ATOM 807 N N . ALA A 1 107 ? -28.146 6.654 45.591 1.00 60.75 107 ALA A N 1
ATOM 808 C CA . ALA A 1 107 ? -28.096 7.525 44.427 1.00 60.75 107 ALA A CA 1
ATOM 809 C C . ALA A 1 107 ? -29.164 8.615 44.562 1.00 60.75 107 ALA A C 1
ATOM 811 O O . ALA A 1 107 ? -30.336 8.405 44.288 1.00 60.75 107 ALA A O 1
ATOM 812 N N . ASN A 1 108 ? -28.727 9.775 45.037 1.00 55.50 108 ASN A N 1
ATOM 813 C CA . ASN A 1 108 ? -29.533 10.981 45.218 1.00 55.50 108 ASN A CA 1
ATOM 814 C C . ASN A 1 108 ? -29.212 12.026 44.129 1.00 55.50 108 ASN A C 1
ATOM 816 O O . ASN A 1 108 ? -29.436 13.215 44.329 1.00 55.50 108 ASN A O 1
ATOM 820 N N . ASN A 1 109 ? -28.554 11.605 43.041 1.00 62.00 109 ASN A N 1
ATOM 821 C CA . ASN A 1 109 ? -27.996 12.498 42.032 1.00 62.00 109 ASN A CA 1
ATOM 822 C C . ASN A 1 109 ? -28.374 12.025 40.624 1.00 62.00 109 ASN A C 1
ATOM 824 O O . ASN A 1 109 ? -27.601 11.327 39.961 1.00 62.00 109 ASN A O 1
ATOM 828 N N . ASP A 1 110 ? -29.582 12.406 40.211 1.00 67.81 110 ASP A N 1
ATOM 829 C CA . ASP A 1 110 ? -30.153 12.156 38.882 1.00 67.81 110 ASP A CA 1
ATOM 830 C C . ASP A 1 110 ? -29.198 12.612 37.761 1.00 67.81 110 ASP A C 1
ATOM 832 O O . ASP A 1 110 ? -29.058 11.939 36.744 1.00 67.81 110 ASP A O 1
ATOM 836 N N . GLU A 1 111 ? -28.412 13.666 38.005 1.00 70.62 111 GLU A N 1
ATOM 837 C CA . GLU A 1 111 ? -27.444 14.213 37.050 1.00 70.62 111 GLU A CA 1
ATOM 838 C C . GLU A 1 111 ? -26.342 13.207 36.669 1.00 70.62 111 GLU A C 1
ATOM 840 O O . GLU A 1 111 ? -25.929 13.128 35.511 1.00 70.62 111 GLU A O 1
ATOM 845 N N . LEU A 1 112 ? -25.852 12.399 37.617 1.00 66.38 112 LEU A N 1
ATOM 846 C CA . LEU A 1 112 ? -24.833 11.385 37.319 1.00 66.38 112 LEU A CA 1
ATOM 847 C C . LEU A 1 112 ? -25.419 10.247 36.475 1.00 66.38 112 LEU A C 1
ATOM 849 O O . LEU A 1 112 ? -24.762 9.761 35.552 1.00 66.38 112 LEU A O 1
ATOM 853 N N . TYR A 1 113 ? -26.644 9.827 36.795 1.00 68.88 113 TYR A N 1
ATOM 854 C CA . TYR A 1 113 ? -27.355 8.801 36.039 1.00 68.88 113 TYR A CA 1
ATOM 855 C C . TYR A 1 113 ? -27.604 9.260 34.599 1.00 68.88 113 TYR A C 1
ATOM 857 O O . TYR A 1 113 ? -27.239 8.547 33.660 1.00 68.88 113 TYR A O 1
ATOM 865 N N . ASP A 1 114 ? -28.128 10.472 34.426 1.00 76.88 114 ASP A N 1
ATOM 866 C CA . ASP A 1 114 ? -28.415 11.056 33.119 1.00 76.88 114 ASP A CA 1
ATOM 867 C C . ASP A 1 114 ? -27.143 11.207 32.280 1.00 76.88 114 ASP A C 1
ATOM 869 O O . ASP A 1 114 ? -27.117 10.824 31.108 1.00 76.88 114 ASP A O 1
ATOM 873 N N . ASN A 1 115 ? -26.047 11.673 32.884 1.00 75.81 115 ASN A N 1
ATOM 874 C CA . ASN A 1 115 ? -24.764 11.806 32.197 1.00 75.81 115 ASN A CA 1
ATOM 875 C C . ASN A 1 115 ? -24.195 10.455 31.734 1.00 75.81 115 ASN A C 1
ATOM 877 O O . ASN A 1 115 ? -23.753 10.341 30.588 1.00 75.81 115 ASN A O 1
ATOM 881 N N . LEU A 1 116 ? -24.222 9.411 32.574 1.00 73.62 116 LEU A N 1
ATOM 882 C CA . LEU A 1 116 ? -23.749 8.083 32.159 1.00 73.62 116 LEU A CA 1
ATOM 883 C C . LEU A 1 116 ? -24.680 7.419 31.139 1.00 73.62 116 LEU A C 1
ATOM 885 O O . LEU A 1 116 ? -24.193 6.750 30.225 1.00 73.62 116 LEU A O 1
ATOM 889 N N . SER A 1 117 ? -25.993 7.605 31.270 1.00 78.19 117 SER A N 1
ATOM 890 C C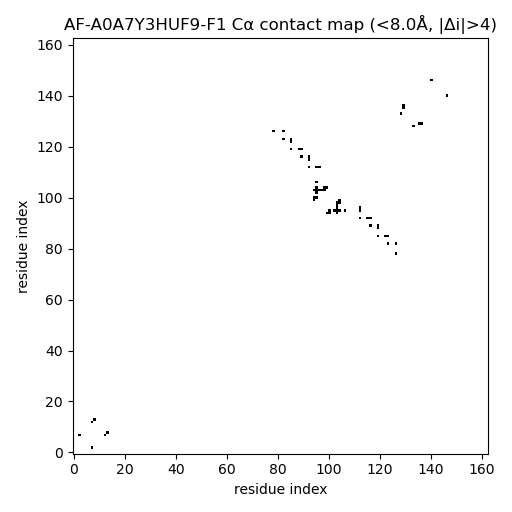A . SER A 1 117 ? -26.980 7.117 30.302 1.00 78.19 117 SER A CA 1
ATOM 891 C C . SER A 1 117 ? -26.755 7.754 28.928 1.00 78.19 117 SER A C 1
ATOM 893 O O . SER A 1 117 ? -26.629 7.051 27.920 1.00 78.19 117 SER A O 1
ATOM 895 N N . ASN A 1 118 ? -26.578 9.077 28.890 1.00 81.38 118 ASN A N 1
ATOM 896 C CA . ASN A 1 118 ? -26.258 9.813 27.671 1.00 81.38 118 ASN A CA 1
ATOM 897 C C . ASN A 1 118 ? -24.917 9.378 27.073 1.00 81.38 118 ASN A C 1
ATOM 899 O O . ASN A 1 118 ? -24.857 9.074 25.884 1.00 81.38 118 ASN A O 1
ATOM 903 N N . ALA A 1 119 ? -23.863 9.254 27.881 1.00 73.88 119 ALA A N 1
ATOM 904 C CA . ALA A 1 119 ? -22.564 8.777 27.408 1.00 73.88 119 ALA A CA 1
ATOM 905 C C . ALA A 1 119 ? -22.645 7.357 26.817 1.00 73.88 119 ALA A C 1
ATOM 907 O O . ALA A 1 119 ? -22.073 7.085 25.761 1.00 73.88 119 ALA A O 1
ATOM 908 N N . SER A 1 120 ? -23.397 6.456 27.456 1.00 76.12 120 SER A N 1
ATOM 909 C CA . SER A 1 120 ? -23.636 5.099 26.954 1.00 76.12 120 SER A CA 1
ATOM 910 C C . SER A 1 120 ? -24.386 5.101 25.615 1.00 76.12 120 SER A C 1
ATOM 912 O O . SER A 1 120 ? -24.036 4.358 24.691 1.00 76.12 120 SER A O 1
ATOM 914 N N . ARG A 1 121 ? -25.385 5.982 25.471 1.00 84.56 121 ARG A N 1
ATOM 915 C CA . ARG A 1 121 ? -26.129 6.182 24.221 1.00 84.56 121 ARG A CA 1
ATOM 916 C C . ARG A 1 121 ? -25.218 6.673 23.096 1.00 84.56 121 ARG A C 1
ATOM 918 O O . ARG A 1 121 ? -25.237 6.082 22.018 1.00 84.56 121 ARG A O 1
ATOM 925 N N . GLU A 1 122 ? -24.404 7.695 23.347 1.00 81.69 122 GLU A N 1
ATOM 926 C CA . GLU A 1 122 ? -23.466 8.237 22.354 1.00 81.69 122 GLU A CA 1
ATOM 927 C C . GLU A 1 122 ? -22.402 7.204 21.947 1.00 81.69 122 GLU A C 1
ATOM 929 O O . GLU A 1 122 ? -22.108 7.042 20.763 1.00 81.69 122 GLU A O 1
ATOM 934 N N . LEU A 1 123 ? -21.892 6.410 22.894 1.00 78.62 123 LEU A N 1
ATOM 935 C CA . LEU A 1 123 ? -20.975 5.306 22.590 1.00 78.62 123 LEU A CA 1
ATOM 936 C C . LEU A 1 123 ? -21.622 4.234 21.700 1.00 78.62 123 LEU A C 1
ATOM 938 O O . LEU A 1 123 ? -20.974 3.704 20.795 1.00 78.62 123 LEU A O 1
ATOM 942 N N . ASN A 1 124 ? -22.899 3.918 21.922 1.00 78.38 124 ASN A N 1
ATOM 943 C CA . ASN A 1 124 ? -23.634 2.980 21.076 1.00 78.38 124 ASN A CA 1
ATOM 944 C C . ASN A 1 124 ? -23.828 3.529 19.648 1.00 78.38 124 ASN A C 1
ATOM 946 O O . ASN A 1 124 ? -23.672 2.786 18.676 1.00 78.38 124 ASN A O 1
ATOM 950 N N . LEU A 1 125 ? -24.114 4.829 19.512 1.00 85.00 125 LEU A N 1
ATOM 951 C CA . LEU A 1 125 ? -24.203 5.506 18.214 1.00 85.00 125 LEU A CA 1
ATOM 952 C C . LEU A 1 125 ? -22.857 5.498 17.483 1.00 85.00 125 LEU A C 1
ATOM 954 O O . LEU A 1 125 ? -22.806 5.142 16.307 1.00 85.00 125 LEU A O 1
ATOM 958 N N . LEU A 1 126 ? -21.762 5.791 18.187 1.00 83.00 126 LEU A N 1
ATOM 959 C CA . LEU A 1 126 ? -20.410 5.735 17.632 1.00 83.00 126 LEU A CA 1
ATOM 960 C C . LEU A 1 126 ? -20.055 4.327 17.137 1.00 83.00 126 LEU A C 1
ATOM 962 O O . LEU A 1 126 ? -19.550 4.168 16.028 1.00 83.00 126 LEU A O 1
ATOM 966 N N . LEU A 1 127 ? -20.342 3.291 17.930 1.00 81.62 127 LEU A N 1
ATOM 967 C CA . LEU A 1 127 ? -20.105 1.903 17.526 1.00 81.62 127 LEU A CA 1
ATOM 968 C C . LEU A 1 127 ? -20.936 1.502 16.305 1.00 81.62 127 LEU A C 1
ATOM 970 O O . LEU A 1 127 ? -20.459 0.770 15.432 1.00 81.62 127 LEU A O 1
ATOM 974 N N . GLN A 1 128 ? -22.181 1.971 16.235 1.00 84.06 128 GLN A N 1
ATOM 975 C CA . GLN A 1 128 ? -23.038 1.755 15.079 1.00 84.06 128 GLN A CA 1
ATOM 976 C C . GLN A 1 128 ? -22.474 2.448 13.833 1.00 84.06 128 GLN A C 1
ATOM 978 O O . GLN A 1 128 ? -22.405 1.805 12.781 1.00 84.06 128 GLN A O 1
ATOM 983 N N . ASP A 1 129 ? -22.037 3.704 13.948 1.00 82.31 129 ASP A N 1
ATOM 984 C CA . ASP A 1 129 ? -21.454 4.451 12.832 1.00 82.31 129 ASP A CA 1
ATOM 985 C C . ASP A 1 129 ? -20.139 3.831 12.365 1.00 82.31 129 ASP A C 1
ATOM 987 O O . ASP A 1 129 ? -19.962 3.611 11.173 1.00 82.31 129 ASP A O 1
ATOM 991 N N . PHE A 1 130 ? -19.259 3.427 13.283 1.00 82.50 130 PHE A N 1
ATOM 992 C CA . PHE A 1 130 ? -18.021 2.733 12.933 1.00 82.50 130 PHE A CA 1
ATOM 993 C C . PHE A 1 130 ? -18.295 1.452 12.124 1.00 82.50 130 PHE A C 1
ATOM 995 O O . PHE A 1 130 ? -17.606 1.169 11.143 1.00 82.50 130 PHE A O 1
ATOM 1002 N N . ARG A 1 131 ? -19.333 0.686 12.497 1.00 78.19 131 ARG A N 1
ATOM 1003 C CA . ARG A 1 131 ? -19.730 -0.544 11.792 1.00 78.19 131 ARG A CA 1
ATOM 1004 C C . ARG A 1 131 ? -20.305 -0.272 10.399 1.00 78.19 131 ARG A C 1
ATOM 1006 O O . ARG A 1 131 ? -20.061 -1.059 9.488 1.00 78.19 131 ARG A O 1
ATOM 1013 N N . LEU A 1 132 ? -21.098 0.789 10.238 1.00 82.06 132 LEU A N 1
ATOM 1014 C CA . LEU A 1 132 ? -21.743 1.137 8.964 1.00 82.06 132 LEU A CA 1
ATOM 1015 C C . LEU A 1 132 ? -20.814 1.926 8.028 1.00 82.06 132 LEU A C 1
ATOM 1017 O O . LEU A 1 132 ? -20.889 1.766 6.812 1.00 82.06 132 LEU A O 1
ATOM 1021 N N . ASN A 1 133 ? -19.910 2.729 8.591 1.00 80.12 133 ASN A N 1
ATOM 1022 C CA . ASN A 1 133 ? -19.054 3.686 7.895 1.00 80.12 133 ASN A CA 1
ATOM 1023 C C . ASN A 1 133 ? -17.560 3.529 8.257 1.00 80.12 133 ASN A C 1
ATOM 1025 O O . ASN A 1 133 ? -16.891 4.518 8.570 1.00 80.12 133 ASN A O 1
ATOM 1029 N N . PRO A 1 134 ? -16.963 2.325 8.147 1.00 77.88 134 PRO A N 1
ATOM 1030 C CA . PRO A 1 134 ? -15.587 2.078 8.598 1.00 77.88 134 PRO A CA 1
ATOM 1031 C C . PRO A 1 134 ? -14.538 2.947 7.883 1.00 77.88 134 PRO A C 1
ATOM 1033 O O . PRO A 1 134 ? -13.493 3.254 8.451 1.00 77.88 134 PRO A O 1
ATOM 1036 N N . LYS A 1 135 ? -14.825 3.414 6.656 1.00 76.69 135 LYS A N 1
ATOM 1037 C CA . LYS A 1 135 ? -13.941 4.307 5.883 1.00 76.69 135 LYS A CA 1
ATOM 1038 C C . LYS A 1 135 ? -13.731 5.685 6.525 1.00 76.69 135 LYS A C 1
ATOM 1040 O O . LYS A 1 135 ? -12.738 6.323 6.206 1.00 76.69 135 LYS A O 1
ATOM 1045 N N . ARG A 1 136 ? -14.636 6.153 7.399 1.00 79.62 136 ARG A N 1
ATOM 1046 C CA . ARG A 1 136 ? -14.465 7.431 8.123 1.00 79.62 136 ARG A CA 1
ATOM 1047 C C . ARG A 1 136 ? -13.335 7.353 9.154 1.00 79.62 136 ARG A C 1
ATOM 1049 O O . ARG A 1 136 ? -12.709 8.365 9.443 1.00 79.62 136 ARG A O 1
ATOM 1056 N N . TYR A 1 137 ? -13.061 6.156 9.676 1.00 75.88 137 TYR A N 1
ATOM 1057 C CA . TYR A 1 137 ? -12.148 5.940 10.803 1.00 75.88 137 TYR A CA 1
ATOM 1058 C C . TYR A 1 137 ? -10.900 5.133 10.433 1.00 75.88 137 TYR A C 1
ATOM 1060 O O . TYR A 1 137 ? -9.877 5.234 11.106 1.00 75.88 137 TYR A O 1
ATOM 1068 N N . VAL A 1 138 ? -10.960 4.346 9.355 1.00 74.88 138 VAL A N 1
ATOM 1069 C CA . VAL A 1 138 ? -9.840 3.547 8.850 1.00 74.88 138 VAL A CA 1
ATOM 1070 C C . VAL A 1 138 ? -9.439 4.059 7.469 1.00 74.88 138 VAL A C 1
ATOM 1072 O O . VAL A 1 138 ? -10.078 3.758 6.460 1.00 74.88 138 VAL A O 1
ATOM 1075 N N . ASN A 1 139 ? -8.348 4.825 7.422 1.00 69.75 139 ASN A N 1
ATOM 1076 C CA . ASN A 1 139 ? -7.790 5.369 6.186 1.00 69.75 139 ASN A CA 1
ATOM 1077 C C . ASN A 1 139 ? -6.639 4.493 5.683 1.00 69.75 139 ASN A C 1
ATOM 1079 O O . ASN A 1 139 ? -5.522 4.561 6.194 1.00 69.75 139 ASN A O 1
ATOM 1083 N N . VAL A 1 140 ? -6.898 3.690 4.651 1.00 66.06 140 VAL A N 1
ATOM 1084 C CA . VAL A 1 140 ? -5.870 2.854 4.015 1.00 66.06 140 VAL A CA 1
ATOM 1085 C C . VAL A 1 140 ? -5.251 3.628 2.850 1.00 66.06 140 VAL A C 1
ATOM 1087 O O . VAL A 1 140 ? -5.868 3.785 1.795 1.00 66.06 140 VAL A O 1
ATOM 1090 N N . SER A 1 141 ? -4.036 4.151 3.036 1.00 61.53 141 SER A N 1
ATOM 1091 C CA . SER A 1 141 ? -3.300 4.824 1.959 1.00 61.53 141 SER A CA 1
ATOM 1092 C C . SER A 1 141 ? -2.615 3.786 1.073 1.00 61.53 141 SER A C 1
ATOM 1094 O O . SER A 1 141 ? -1.565 3.256 1.423 1.00 61.53 141 SER A O 1
ATOM 1096 N N . VAL A 1 142 ? -3.227 3.466 -0.069 1.00 63.66 142 VAL A N 1
ATOM 1097 C CA . VAL A 1 142 ? -2.686 2.480 -1.027 1.00 63.66 142 VAL A CA 1
ATOM 1098 C C . VAL A 1 142 ? -1.671 3.069 -2.011 1.00 63.66 142 VAL A C 1
ATOM 1100 O O . VAL A 1 142 ? -0.989 2.329 -2.705 1.00 63.66 142 VAL A O 1
ATOM 1103 N N . PHE A 1 143 ? -1.526 4.392 -2.050 1.00 59.69 143 PHE A N 1
ATOM 1104 C CA . PHE A 1 143 ? -0.530 5.109 -2.848 1.00 59.69 143 PHE A CA 1
ATOM 1105 C C . PHE A 1 143 ? -0.244 6.427 -2.134 1.00 59.69 143 PHE A C 1
ATOM 1107 O O . PHE A 1 143 ? -1.189 7.018 -1.623 1.00 59.69 143 PHE A O 1
ATOM 1114 N N . GLY A 1 144 ? 1.008 6.903 -2.120 1.00 60.22 144 GLY A N 1
ATOM 1115 C CA . GLY A 1 144 ? 1.497 8.083 -1.374 1.00 60.22 144 GLY A CA 1
ATOM 1116 C C . GLY A 1 144 ? 0.873 9.452 -1.710 1.00 60.22 144 GLY A C 1
ATOM 1117 O O . GLY A 1 144 ? 1.535 10.481 -1.603 1.00 60.22 144 GLY A O 1
ATOM 1118 N N . LYS A 1 145 ? -0.390 9.497 -2.137 1.00 63.59 145 LYS A N 1
ATOM 1119 C CA . LYS A 1 145 ? -1.203 10.703 -2.244 1.00 63.59 145 LYS A CA 1
ATOM 1120 C C . LYS A 1 145 ? -1.510 11.223 -0.838 1.00 63.59 145 LYS A C 1
ATOM 1122 O O . LYS A 1 145 ? -1.852 10.456 0.061 1.00 63.59 145 LYS A O 1
ATOM 1127 N N . LYS A 1 146 ? -1.388 12.543 -0.666 1.00 63.78 146 LYS A N 1
ATOM 1128 C CA . LYS A 1 146 ? -1.767 13.247 0.566 1.00 63.78 146 LYS A CA 1
ATOM 1129 C C . LYS A 1 146 ? -3.227 12.937 0.910 1.00 63.78 146 LYS A C 1
ATOM 1131 O O . LYS A 1 146 ? -4.067 12.877 0.009 1.00 63.78 146 LYS A O 1
ATOM 1136 N N . GLN A 1 147 ? -3.505 12.715 2.193 1.00 63.72 147 GLN A N 1
ATOM 1137 C CA . GLN A 1 147 ? -4.862 12.432 2.655 1.00 63.72 147 GLN A CA 1
ATOM 1138 C C . GLN A 1 147 ? -5.768 13.635 2.379 1.00 63.72 147 GLN A C 1
ATOM 1140 O O . GLN A 1 147 ? -5.349 14.778 2.556 1.00 63.72 147 GLN A O 1
ATOM 1145 N N . LYS A 1 148 ? -6.986 13.369 1.896 1.00 67.62 148 LYS A N 1
ATOM 1146 C CA . LYS A 1 148 ? -8.022 14.400 1.787 1.00 67.62 148 LYS A CA 1
ATOM 1147 C C . LYS A 1 148 ? -8.464 14.777 3.200 1.00 67.62 148 LYS A C 1
ATOM 1149 O O . LYS A 1 148 ? -8.634 13.883 4.026 1.00 67.62 148 LYS A O 1
ATOM 1154 N N . GLU A 1 149 ? -8.632 16.070 3.459 1.00 71.50 149 GLU A N 1
ATOM 1155 C CA . GLU A 1 149 ? -9.238 16.537 4.707 1.00 71.50 149 GLU A CA 1
ATOM 1156 C C . GLU A 1 149 ? -10.658 15.984 4.846 1.00 71.50 149 GLU A C 1
ATOM 1158 O O . GLU A 1 149 ? -11.373 15.793 3.860 1.00 71.50 149 GLU A O 1
ATOM 1163 N N . TYR A 1 150 ? -11.031 15.668 6.083 1.00 70.81 150 TYR A N 1
ATOM 1164 C CA . TYR A 1 150 ? -12.363 15.186 6.408 1.00 70.81 150 TYR A CA 1
ATOM 1165 C C . TYR A 1 150 ? -13.353 16.357 6.390 1.00 70.81 150 TYR A C 1
ATOM 1167 O O . TYR A 1 150 ? -13.174 17.331 7.119 1.00 70.81 150 TYR A O 1
ATOM 1175 N N . GLU A 1 151 ? -14.403 16.242 5.579 1.00 78.00 151 GLU A N 1
ATOM 1176 C CA . GLU A 1 151 ? -15.509 17.201 5.522 1.00 78.00 151 GLU A CA 1
ATOM 1177 C C . GLU A 1 151 ? -16.700 16.665 6.334 1.00 78.00 151 GLU A C 1
ATOM 1179 O O . GLU A 1 151 ? -17.093 15.503 6.191 1.00 78.00 151 GLU A O 1
ATOM 1184 N N . LEU A 1 152 ? -17.271 17.509 7.201 1.00 73.31 152 LEU A N 1
ATOM 1185 C CA . LEU A 1 152 ? -18.459 17.175 7.991 1.00 73.31 152 LEU A CA 1
ATOM 1186 C C . LEU A 1 152 ? -19.665 16.937 7.061 1.00 73.31 152 LEU A C 1
ATOM 1188 O O . LEU A 1 152 ? -19.967 17.801 6.236 1.00 73.31 152 LEU A O 1
ATOM 1192 N N . PRO A 1 153 ? -20.373 15.798 7.173 1.00 72.38 153 PRO A N 1
ATOM 1193 C CA . PRO A 1 153 ? -21.557 15.553 6.364 1.00 72.38 153 PRO A CA 1
ATOM 1194 C C . PRO A 1 153 ? -22.716 16.464 6.781 1.00 72.38 153 PRO A C 1
ATOM 1196 O O . PRO A 1 153 ? -22.955 16.692 7.963 1.00 72.38 153 PRO A O 1
ATOM 1199 N N . GLU A 1 154 ? -23.495 16.910 5.794 1.00 77.06 154 GLU A N 1
ATOM 1200 C CA . GLU A 1 154 ? -24.628 17.837 5.965 1.00 77.06 154 GLU A CA 1
ATOM 1201 C C . GLU A 1 154 ? -25.699 17.328 6.955 1.00 77.06 154 GLU A C 1
ATOM 1203 O O . GLU A 1 154 ? -26.415 18.112 7.567 1.00 77.06 154 GLU A O 1
ATOM 1208 N N . ASN A 1 155 ? -25.780 16.008 7.161 1.00 71.38 155 ASN A N 1
ATOM 1209 C CA . ASN A 1 155 ? -26.710 15.357 8.085 1.00 71.38 155 ASN A CA 1
ATOM 1210 C C . ASN A 1 155 ? -25.986 14.609 9.216 1.00 71.38 155 ASN A C 1
ATOM 1212 O O . ASN A 1 155 ? -26.323 13.457 9.498 1.00 71.38 155 ASN A O 1
ATOM 1216 N N . ASP A 1 156 ? -24.985 15.225 9.848 1.00 69.06 156 ASP A N 1
ATOM 1217 C CA . ASP A 1 156 ? -24.317 14.615 11.000 1.00 69.06 156 ASP A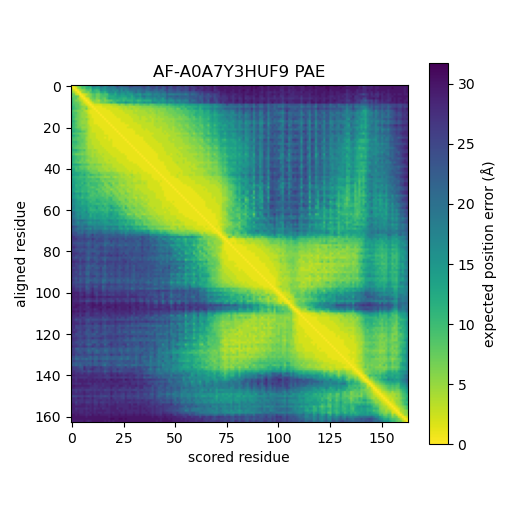 CA 1
ATOM 1218 C C . ASP A 1 156 ? -25.274 14.536 12.213 1.00 69.06 156 ASP A C 1
ATOM 1220 O O . ASP A 1 156 ? -25.735 15.572 12.704 1.00 69.06 156 ASP A O 1
ATOM 1224 N N . PRO A 1 157 ? -25.612 13.333 12.718 1.00 64.38 157 PRO A N 1
ATOM 1225 C CA . PRO A 1 157 ? -26.453 13.197 13.902 1.00 64.38 157 PRO A CA 1
ATOM 1226 C C . PRO A 1 157 ? -25.820 13.803 15.165 1.00 64.38 157 PRO A C 1
ATOM 1228 O O . PRO A 1 157 ? -26.566 14.189 16.061 1.00 64.38 157 PRO A O 1
ATOM 1231 N N . ALA A 1 158 ? -24.492 13.957 15.230 1.00 61.16 158 ALA A N 1
ATOM 1232 C CA . ALA A 1 158 ? -23.811 14.617 16.344 1.00 61.16 158 ALA A CA 1
ATOM 1233 C C . ALA A 1 158 ? -24.003 16.146 16.341 1.00 61.16 158 ALA A C 1
ATOM 1235 O O . ALA A 1 158 ? -23.948 16.766 17.398 1.00 61.16 158 ALA A O 1
ATOM 1236 N N . ALA A 1 159 ? -24.297 16.755 15.186 1.00 64.69 159 ALA A N 1
ATOM 1237 C CA . ALA A 1 159 ? -24.556 18.195 15.074 1.00 64.69 159 ALA A CA 1
ATOM 1238 C C . ALA A 1 159 ? -25.971 18.600 15.533 1.00 64.69 159 ALA A C 1
ATOM 1240 O O . ALA A 1 159 ? -26.280 19.785 15.614 1.00 64.69 159 ALA A O 1
ATOM 1241 N N . LYS A 1 160 ? -26.855 17.632 15.816 1.00 58.78 160 LYS A N 1
ATOM 1242 C CA . LYS A 1 160 ? -28.251 17.885 16.217 1.00 58.78 160 LYS A CA 1
ATOM 1243 C C . LYS A 1 160 ? -28.463 17.976 17.732 1.00 58.78 160 LYS A C 1
ATOM 1245 O O . LYS A 1 160 ? -29.563 18.324 18.146 1.00 58.78 160 LYS A O 1
ATOM 1250 N N . ASN A 1 161 ? -27.440 17.683 18.538 1.00 52.78 161 ASN A N 1
ATOM 1251 C CA . ASN A 1 161 ? -27.533 17.614 20.002 1.00 52.78 161 ASN A CA 1
ATOM 1252 C C . ASN A 1 161 ? -27.072 18.908 20.711 1.00 52.78 161 ASN A C 1
ATOM 1254 O O . ASN A 1 161 ? -26.658 18.856 21.865 1.00 52.78 161 ASN A O 1
ATOM 1258 N N . GLU A 1 162 ? -27.129 20.062 20.041 1.00 43.84 162 GLU A N 1
ATOM 1259 C CA . GLU A 1 162 ? -27.040 21.381 20.685 1.00 43.84 162 GLU A CA 1
ATOM 1260 C C . GLU A 1 162 ? -28.454 21.972 20.788 1.00 43.84 162 GLU A C 1
ATOM 1262 O O . GLU A 1 162 ? -28.857 22.715 19.899 1.00 43.84 162 GLU A O 1
ATOM 1267 N N . ASN A 1 163 ? -29.240 21.575 21.798 1.00 35.84 163 ASN A N 1
ATOM 1268 C CA . ASN A 1 163 ? -30.409 22.308 22.325 1.00 35.84 163 ASN A CA 1
ATOM 1269 C C . ASN A 1 163 ? -30.873 21.706 23.654 1.00 35.84 163 ASN A C 1
ATOM 1271 O O . ASN A 1 163 ? -31.167 20.489 23.669 1.00 35.84 163 ASN A O 1
#

Secondary structure (DSSP, 8-state):
-PPPHHHHT-HHHHHHHHHHHHHHHHHHHHHHHHHHHHHHHHHHHHHHHHHHHHHHHHHHHHHHHHHHHHHHS-HHHHHHHHHHHHHHHHHHHHHHHTT-HHHHTT---HHHHHHHHHHHHHHHHHHHHHHH-GGGT----SSSPPPPPPPPPTT-GGGG---